Protein AF-A0A7W0JTL6-F1 (afdb_monomer)

pLDDT: mean 91.21, std 9.67, range [55.31, 97.62]

Structure (mmCIF, N/CA/C/O backbone):
data_AF-A0A7W0JTL6-F1
#
_entry.id   AF-A0A7W0JTL6-F1
#
loop_
_atom_site.group_PDB
_atom_site.id
_atom_site.type_symbol
_atom_site.label_atom_id
_atom_site.label_alt_id
_atom_site.label_comp_id
_atom_site.label_asym_id
_atom_site.label_entity_id
_atom_site.label_seq_id
_atom_site.pdbx_PDB_ins_code
_atom_site.Cartn_x
_atom_site.Cartn_y
_atom_site.Cartn_z
_atom_site.occupancy
_atom_site.B_iso_or_equiv
_atom_site.auth_seq_id
_atom_site.auth_comp_id
_atom_site.auth_asym_id
_atom_site.auth_atom_id
_atom_site.pdbx_PDB_model_num
ATOM 1 N N . MET A 1 1 ? 1.698 9.894 -14.708 1.00 63.44 1 MET A N 1
ATOM 2 C CA . MET A 1 1 ? 1.227 9.825 -13.308 1.00 63.44 1 MET A CA 1
ATOM 3 C C . MET A 1 1 ? 1.157 8.393 -12.795 1.00 63.44 1 MET A C 1
ATOM 5 O O . MET A 1 1 ? 1.841 8.119 -11.832 1.00 63.44 1 MET A O 1
ATOM 9 N N . ARG A 1 2 ? 0.431 7.467 -13.443 1.00 80.12 2 ARG A N 1
ATOM 10 C CA . ARG A 1 2 ? 0.297 6.065 -12.974 1.00 80.12 2 ARG A CA 1
ATOM 11 C C . ARG A 1 2 ? 1.589 5.228 -12.953 1.00 80.12 2 ARG A C 1
ATOM 13 O O . ARG A 1 2 ? 1.631 4.200 -12.300 1.00 80.12 2 ARG A O 1
ATOM 20 N N . TYR A 1 3 ? 2.627 5.673 -13.661 1.00 81.94 3 TYR A N 1
ATOM 21 C CA . TYR A 1 3 ? 3.911 4.975 -13.800 1.00 81.94 3 TYR A CA 1
ATOM 22 C C . TYR A 1 3 ? 5.017 5.540 -12.898 1.00 81.94 3 TYR A C 1
ATOM 24 O O . TYR A 1 3 ? 6.189 5.493 -13.261 1.00 81.94 3 TYR A O 1
ATOM 32 N N . SER A 1 4 ? 4.657 6.189 -11.793 1.00 79.19 4 SER A N 1
ATOM 33 C CA . SER A 1 4 ? 5.628 6.742 -10.853 1.00 79.19 4 SER A CA 1
ATOM 34 C C . SER A 1 4 ? 5.195 6.497 -9.415 1.00 79.19 4 SER A C 1
ATOM 36 O O . SER A 1 4 ? 4.018 6.266 -9.140 1.00 79.19 4 SER A O 1
ATOM 38 N N . ALA A 1 5 ? 6.157 6.627 -8.500 1.00 77.06 5 ALA A N 1
ATOM 39 C CA . ALA A 1 5 ? 5.966 6.501 -7.056 1.00 77.06 5 ALA A CA 1
ATOM 40 C C . ALA A 1 5 ? 4.874 7.430 -6.482 1.00 77.06 5 ALA A C 1
ATOM 42 O O . ALA A 1 5 ? 4.307 7.143 -5.438 1.00 77.06 5 ALA A O 1
ATOM 43 N N . LEU A 1 6 ? 4.499 8.496 -7.197 1.00 86.38 6 LEU A N 1
ATOM 44 C CA . LEU A 1 6 ? 3.422 9.401 -6.782 1.00 86.38 6 LEU A CA 1
ATOM 45 C C . LEU A 1 6 ? 2.038 8.738 -6.778 1.00 86.38 6 LEU A C 1
ATOM 47 O O . LEU A 1 6 ? 1.148 9.185 -6.060 1.00 86.38 6 LEU A O 1
ATOM 51 N N . PHE A 1 7 ? 1.826 7.707 -7.599 1.00 91.25 7 PHE A N 1
ATOM 52 C CA . PHE A 1 7 ? 0.531 7.035 -7.663 1.00 91.25 7 PHE A CA 1
ATOM 53 C C . PHE A 1 7 ? 0.247 6.199 -6.399 1.00 91.25 7 PHE A C 1
ATOM 55 O O . PHE A 1 7 ? -0.811 6.408 -5.806 1.00 91.25 7 PHE A 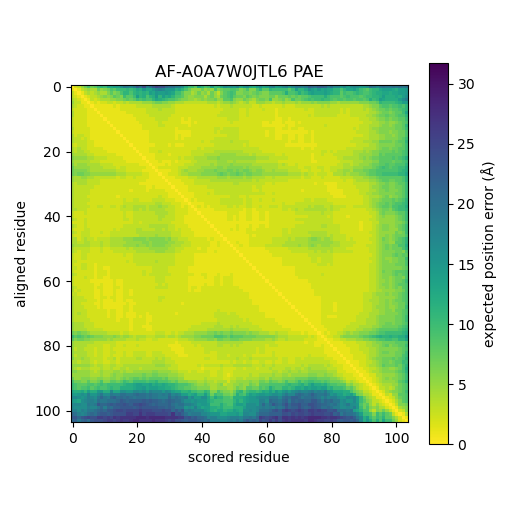O 1
ATOM 62 N N . PRO A 1 8 ? 1.198 5.380 -5.901 1.00 93.12 8 PRO A N 1
ATOM 63 C CA . PRO A 1 8 ? 1.096 4.764 -4.582 1.00 93.12 8 PRO A CA 1
ATOM 64 C C . PRO A 1 8 ? 0.782 5.731 -3.434 1.00 93.12 8 PRO A C 1
ATOM 66 O O . PRO A 1 8 ? -0.004 5.387 -2.553 1.00 93.12 8 PRO A O 1
ATOM 69 N N . THR A 1 9 ? 1.376 6.930 -3.443 1.00 94.06 9 THR A N 1
ATOM 70 C CA . THR A 1 9 ? 1.106 7.973 -2.441 1.00 94.06 9 THR A CA 1
ATOM 71 C C . THR A 1 9 ? -0.333 8.476 -2.528 1.00 94.06 9 THR A C 1
ATOM 73 O O . THR A 1 9 ? -1.009 8.553 -1.509 1.00 94.06 9 THR A O 1
ATOM 76 N N . PHE A 1 10 ? -0.835 8.748 -3.737 1.00 94.69 10 PHE A N 1
ATOM 77 C CA . PHE A 1 10 ? -2.224 9.167 -3.944 1.00 94.69 10 PHE A CA 1
ATOM 78 C C . PHE A 1 10 ? -3.235 8.113 -3.458 1.00 94.69 10 PHE A C 1
ATOM 80 O O . PHE A 1 10 ? -4.201 8.456 -2.776 1.00 94.69 10 PHE A O 1
ATOM 87 N N . GLU A 1 11 ? -3.013 6.833 -3.783 1.00 95.56 11 GLU A N 1
ATOM 88 C CA . GLU A 1 11 ? -3.870 5.734 -3.309 1.00 95.56 11 GLU A CA 1
ATOM 89 C C . GLU A 1 11 ? -3.875 5.663 -1.772 1.00 95.56 11 GLU A C 1
ATOM 91 O O . GLU A 1 11 ? -4.932 5.500 -1.157 1.00 95.56 11 GLU A O 1
ATOM 96 N N . ALA A 1 12 ? -2.710 5.854 -1.148 1.00 96.19 12 ALA A N 1
ATOM 97 C CA . ALA A 1 12 ? -2.575 5.860 0.302 1.00 96.19 12 ALA A CA 1
ATOM 98 C C . ALA A 1 12 ? -3.219 7.087 0.964 1.00 96.19 12 ALA A C 1
ATOM 100 O O . ALA A 1 12 ? -3.847 6.948 2.008 1.00 96.19 12 ALA A O 1
ATOM 101 N N . ASP A 1 13 ? -3.129 8.274 0.360 1.00 96.62 13 ASP A N 1
ATOM 102 C CA . ASP A 1 13 ? -3.800 9.480 0.858 1.00 96.62 13 ASP A CA 1
ATOM 103 C C . ASP A 1 13 ? -5.320 9.300 0.887 1.00 96.62 13 ASP A C 1
ATOM 105 O O . ASP A 1 13 ? -5.967 9.596 1.894 1.00 96.62 13 ASP A O 1
ATOM 109 N N . ALA A 1 14 ? -5.890 8.769 -0.199 1.00 96.50 14 ALA A N 1
ATOM 110 C CA . ALA A 1 14 ? -7.321 8.506 -0.288 1.00 96.50 14 ALA A CA 1
ATOM 111 C C . ALA A 1 14 ? -7.775 7.475 0.759 1.00 96.50 14 ALA A C 1
ATOM 113 O O . ALA A 1 14 ? -8.778 7.681 1.444 1.00 96.50 14 ALA A O 1
ATOM 114 N N . MET A 1 15 ? -7.018 6.386 0.917 1.00 97.62 15 MET A N 1
ATOM 115 C CA . MET A 1 15 ? -7.335 5.331 1.878 1.00 97.62 15 MET A CA 1
ATOM 116 C C . MET A 1 15 ? -7.170 5.801 3.331 1.00 97.62 15 MET A C 1
ATOM 118 O O . MET A 1 15 ? -8.038 5.536 4.159 1.00 97.62 15 MET A O 1
ATOM 122 N N . ALA A 1 16 ? -6.115 6.556 3.645 1.00 97.38 16 ALA A N 1
ATOM 123 C CA . ALA A 1 16 ? -5.913 7.131 4.974 1.00 97.38 16 ALA A CA 1
ATOM 124 C C . ALA A 1 16 ? -7.052 8.089 5.354 1.00 97.38 16 ALA A C 1
ATOM 126 O O . ALA A 1 16 ? -7.568 8.017 6.468 1.00 97.38 16 ALA A O 1
ATOM 127 N N . ALA A 1 17 ? -7.494 8.937 4.418 1.00 97.62 17 ALA A N 1
ATOM 128 C CA . ALA A 1 17 ? -8.627 9.831 4.643 1.00 97.62 17 ALA A CA 1
ATOM 129 C C . ALA A 1 17 ? -9.937 9.065 4.902 1.00 97.62 17 ALA A C 1
ATOM 131 O O . ALA A 1 17 ? -10.739 9.495 5.730 1.00 97.62 17 ALA A O 1
ATOM 132 N N . MET A 1 18 ? -10.152 7.931 4.223 1.00 97.56 18 MET A N 1
ATOM 133 C CA . MET A 1 18 ? -11.298 7.052 4.479 1.00 97.56 18 MET A CA 1
ATOM 134 C C . MET A 1 18 ? -11.218 6.448 5.886 1.00 97.56 18 MET A C 1
ATOM 136 O O . MET A 1 18 ? -12.155 6.608 6.664 1.00 97.56 18 MET A O 1
ATOM 140 N N . ILE A 1 19 ? -10.075 5.855 6.255 1.00 97.38 19 ILE A N 1
ATOM 141 C CA . ILE A 1 19 ? -9.860 5.264 7.588 1.00 97.38 19 ILE A CA 1
ATOM 142 C C . ILE A 1 19 ? -10.111 6.291 8.703 1.00 97.38 19 ILE A C 1
ATOM 144 O O . ILE A 1 19 ? -10.733 5.989 9.726 1.00 97.38 19 ILE A O 1
ATOM 148 N N . GLU A 1 20 ? -9.647 7.525 8.509 1.00 95.94 20 GLU A N 1
ATOM 149 C CA . GLU A 1 20 ? -9.824 8.601 9.478 1.00 95.94 20 GLU A CA 1
ATOM 150 C C . GLU A 1 20 ? -11.297 8.996 9.646 1.00 95.94 20 GLU A C 1
ATOM 152 O O . GLU A 1 20 ? -11.753 9.197 10.776 1.00 95.94 20 GLU A O 1
ATOM 157 N N . ARG A 1 21 ? -12.051 9.100 8.548 1.00 96.69 21 ARG A N 1
ATOM 158 C CA . ARG A 1 21 ? -13.390 9.712 8.540 1.00 96.69 21 ARG A CA 1
ATOM 159 C C . ARG A 1 21 ? -14.524 8.723 8.759 1.00 96.69 21 ARG A C 1
ATOM 161 O O . ARG A 1 21 ? -15.532 9.104 9.349 1.00 96.69 21 ARG A O 1
ATOM 168 N N . GLU A 1 22 ? -14.359 7.479 8.333 1.00 97.12 22 GLU A N 1
ATOM 169 C CA . GLU A 1 22 ? -15.398 6.463 8.468 1.00 97.12 22 GLU A CA 1
ATOM 170 C C . GLU A 1 22 ? -15.511 5.950 9.920 1.00 97.12 22 GLU A C 1
ATOM 172 O O . GLU A 1 22 ? -14.539 5.996 10.697 1.00 97.12 22 GLU A O 1
ATOM 177 N N . PRO A 1 23 ? -16.699 5.475 10.340 1.00 96.12 23 PRO A N 1
ATOM 178 C CA . PRO A 1 23 ? -16.954 4.976 11.688 1.00 96.12 23 PRO A CA 1
ATOM 179 C C . PRO A 1 23 ? -16.454 3.531 11.871 1.00 96.12 23 PRO A C 1
ATOM 181 O O . PRO A 1 23 ? -17.165 2.689 12.407 1.00 96.12 23 PRO A O 1
ATOM 184 N N . LEU A 1 24 ? -15.213 3.260 11.464 1.00 96.56 24 LEU A N 1
ATOM 185 C CA . LEU A 1 24 ? -14.607 1.933 11.562 1.00 96.56 24 LEU A CA 1
ATOM 186 C C . LEU A 1 24 ? -14.497 1.467 13.019 1.00 96.56 24 LEU A C 1
ATOM 188 O O . LEU A 1 24 ? -14.032 2.224 13.881 1.00 96.56 24 LEU A O 1
ATOM 192 N N . GLY A 1 25 ? -14.901 0.223 13.276 1.00 94.62 25 GLY A N 1
ATOM 193 C CA . GLY A 1 25 ? -14.819 -0.427 14.584 1.00 94.62 25 GLY A CA 1
ATOM 194 C C . GLY A 1 25 ? -15.652 0.259 15.669 1.00 94.62 25 GLY A C 1
ATOM 195 O O . GLY A 1 25 ? -15.272 0.234 16.841 1.00 94.62 25 GLY A O 1
ATOM 196 N N . LYS A 1 26 ? -16.742 0.948 15.296 1.00 95.19 26 LYS A N 1
ATOM 197 C CA . LYS A 1 26 ? -17.609 1.680 16.240 1.00 95.19 26 LYS A CA 1
ATOM 198 C C . LYS A 1 26 ? -18.721 0.838 16.856 1.00 95.19 26 LYS A C 1
ATOM 200 O O . LYS A 1 26 ? -19.314 1.278 17.840 1.00 95.19 26 LYS A O 1
ATOM 205 N N . ASP A 1 27 ? -18.980 -0.345 16.319 1.00 95.12 27 ASP A N 1
ATOM 206 C CA . ASP A 1 27 ? -19.939 -1.301 16.858 1.00 95.12 27 ASP A CA 1
ATOM 207 C C . ASP A 1 27 ? -19.387 -2.741 16.797 1.00 95.12 27 ASP A C 1
ATOM 209 O O . ASP A 1 27 ? -18.181 -2.954 16.672 1.00 95.12 27 ASP A O 1
ATOM 213 N N . ASN A 1 28 ? -20.264 -3.733 16.975 1.00 94.94 28 ASN A N 1
ATOM 214 C CA . ASN A 1 28 ? -19.901 -5.153 16.994 1.00 94.94 28 ASN A CA 1
ATOM 215 C C . ASN A 1 28 ? -20.026 -5.836 15.618 1.00 94.94 28 ASN A C 1
ATOM 217 O O . ASN A 1 28 ? -19.925 -7.063 15.538 1.00 94.94 28 ASN A O 1
ATOM 221 N N . VAL A 1 29 ? -20.300 -5.087 14.551 1.00 96.56 29 VAL A N 1
ATOM 222 C CA . VAL A 1 29 ? -20.336 -5.590 13.177 1.00 96.56 29 VAL A CA 1
ATOM 223 C C . VAL A 1 29 ? -18.951 -5.401 12.564 1.00 96.56 29 VAL A C 1
ATOM 225 O O . VAL A 1 29 ? -18.329 -4.354 12.695 1.00 96.56 29 VAL A O 1
ATOM 228 N N . ALA A 1 30 ? -18.433 -6.439 11.909 1.00 96.56 30 ALA A N 1
ATOM 229 C CA . ALA A 1 30 ? -17.127 -6.357 11.268 1.00 96.56 30 ALA A CA 1
ATOM 230 C C . ALA A 1 30 ? -17.191 -5.489 10.001 1.00 96.56 30 ALA A C 1
ATOM 232 O O . ALA A 1 30 ? -17.948 -5.793 9.076 1.00 96.56 30 ALA A O 1
ATOM 233 N N . ASP A 1 31 ? -16.344 -4.464 9.940 1.00 97.25 31 ASP A N 1
ATOM 234 C CA . ASP A 1 31 ? -16.127 -3.661 8.739 1.00 97.25 31 ASP A CA 1
ATOM 235 C C . ASP A 1 31 ? -15.168 -4.361 7.764 1.00 97.25 31 ASP A C 1
ATOM 237 O O . ASP A 1 31 ? -14.251 -5.081 8.168 1.00 97.25 31 ASP A O 1
ATOM 241 N N . LEU A 1 32 ? -15.339 -4.110 6.462 1.00 96.56 32 LEU A N 1
ATOM 242 C CA . LEU A 1 32 ? -14.448 -4.611 5.415 1.00 96.56 32 LEU A CA 1
ATOM 243 C C . LEU A 1 32 ? -13.823 -3.453 4.636 1.00 96.56 32 LEU A C 1
ATOM 245 O O . LEU A 1 32 ? -14.517 -2.698 3.956 1.00 96.56 32 LEU A O 1
ATOM 249 N N . ILE A 1 33 ? -12.494 -3.376 4.671 1.00 96.44 33 ILE A N 1
ATOM 250 C CA . ILE A 1 33 ? -11.705 -2.444 3.863 1.00 96.44 33 ILE A CA 1
ATOM 251 C C . ILE A 1 33 ? -11.040 -3.222 2.730 1.00 96.44 33 ILE A C 1
ATOM 253 O O . ILE A 1 33 ? -10.377 -4.232 2.960 1.00 96.44 33 ILE A O 1
ATOM 257 N N . LEU A 1 34 ? -11.195 -2.734 1.499 1.00 96.25 34 LEU A N 1
ATOM 258 C CA . LEU A 1 34 ? -10.579 -3.309 0.304 1.00 96.25 34 LEU A CA 1
ATOM 259 C C . LEU A 1 34 ? -9.725 -2.250 -0.396 1.00 96.25 34 LEU A C 1
ATOM 261 O O . LEU A 1 34 ? -10.236 -1.220 -0.832 1.00 96.25 34 LEU A O 1
ATOM 265 N N . LEU A 1 35 ? -8.430 -2.533 -0.542 1.00 95.19 35 LEU A N 1
ATOM 266 C CA . LEU A 1 35 ? -7.492 -1.722 -1.317 1.00 95.19 35 LEU A CA 1
ATOM 267 C C . LEU A 1 35 ? -6.947 -2.548 -2.480 1.00 95.19 35 LEU A C 1
ATOM 269 O O . LEU A 1 35 ? -6.306 -3.577 -2.273 1.00 95.19 35 LEU A O 1
ATOM 273 N N . ASN A 1 36 ? -7.155 -2.078 -3.708 1.00 94.69 36 ASN A N 1
ATOM 274 C CA . ASN A 1 36 ? -6.430 -2.597 -4.861 1.00 94.69 36 ASN A CA 1
ATOM 275 C C . ASN A 1 36 ? -5.206 -1.716 -5.102 1.00 94.69 36 ASN A C 1
ATOM 277 O O . ASN A 1 36 ? -5.364 -0.598 -5.582 1.00 94.69 36 ASN A O 1
ATOM 281 N N . TYR A 1 37 ? -4.014 -2.200 -4.745 1.00 93.94 37 TYR A N 1
ATOM 282 C CA . TYR A 1 37 ? -2.816 -1.369 -4.775 1.00 93.94 37 TYR A CA 1
ATOM 283 C C . TYR A 1 37 ? -2.077 -1.471 -6.117 1.00 93.94 37 TYR A C 1
ATOM 285 O O . TYR A 1 37 ? -1.256 -2.367 -6.329 1.00 93.94 37 TYR A O 1
ATOM 293 N N . LYS A 1 38 ? -2.410 -0.587 -7.066 1.00 93.19 38 LYS A N 1
ATOM 294 C CA . LYS A 1 38 ? -2.116 -0.801 -8.496 1.00 93.19 38 LYS A CA 1
ATOM 295 C C . LYS A 1 38 ? -0.712 -0.406 -8.958 1.00 93.19 38 LYS A C 1
ATOM 297 O O . LYS A 1 38 ? -0.338 -0.758 -10.077 1.00 93.19 38 LYS A O 1
ATOM 302 N N . GLY A 1 39 ? 0.073 0.300 -8.141 1.00 93.81 39 GLY A N 1
ATOM 303 C CA . GLY A 1 39 ? 1.384 0.833 -8.541 1.00 93.81 39 GLY A CA 1
ATOM 304 C C . GLY A 1 39 ? 2.320 -0.188 -9.207 1.00 93.81 39 GLY A C 1
ATOM 305 O O . GLY A 1 39 ? 2.870 0.089 -10.274 1.00 93.81 39 GLY A O 1
ATOM 306 N N . ALA A 1 40 ? 2.454 -1.383 -8.622 1.00 94.25 40 ALA A N 1
ATOM 307 C CA . ALA A 1 40 ? 3.337 -2.434 -9.134 1.00 94.25 40 ALA A CA 1
ATOM 308 C C . ALA A 1 40 ? 2.929 -2.946 -10.527 1.00 94.25 40 ALA A C 1
ATOM 310 O O . ALA A 1 40 ? 3.791 -3.198 -11.364 1.00 94.25 40 ALA A O 1
ATOM 311 N N . ASP A 1 41 ? 1.626 -3.050 -10.793 1.00 94.81 41 ASP A N 1
ATOM 312 C CA . ASP A 1 41 ? 1.082 -3.523 -12.068 1.00 94.81 41 ASP A CA 1
ATOM 313 C C . ASP A 1 41 ? 1.381 -2.532 -13.201 1.00 94.81 41 ASP A C 1
ATOM 315 O O . ASP A 1 41 ? 1.994 -2.881 -14.211 1.00 94.81 41 ASP A O 1
ATOM 319 N N . PHE A 1 42 ? 1.046 -1.253 -12.998 1.00 94.94 42 PHE A N 1
ATOM 320 C CA . PHE A 1 42 ? 1.284 -0.222 -14.009 1.00 94.94 42 PHE A CA 1
ATOM 321 C C . PHE A 1 42 ? 2.767 -0.048 -14.329 1.00 94.94 42 PHE A C 1
ATOM 323 O O . PHE A 1 42 ? 3.138 0.088 -15.497 1.00 94.94 42 PHE A O 1
ATOM 330 N N . VAL A 1 43 ? 3.619 -0.021 -13.304 1.00 94.31 43 VAL A N 1
ATOM 331 C CA . VAL A 1 43 ? 5.058 0.180 -13.488 1.00 94.31 43 VAL A CA 1
ATOM 332 C C . VAL A 1 43 ? 5.712 -1.076 -14.057 1.00 94.31 43 VAL A C 1
ATOM 334 O O . VAL A 1 43 ? 6.483 -0.966 -15.010 1.00 94.31 43 VAL A O 1
ATOM 337 N N . GLY A 1 44 ? 5.347 -2.259 -13.558 1.00 92.75 44 GLY A N 1
ATOM 338 C CA . GLY A 1 44 ? 5.842 -3.539 -14.058 1.00 92.75 44 GLY A CA 1
ATOM 339 C C . GLY A 1 44 ? 5.507 -3.756 -15.533 1.00 92.75 44 GLY A C 1
ATOM 340 O O . GLY A 1 44 ? 6.395 -4.092 -16.307 1.00 92.75 44 GLY A O 1
ATOM 341 N N . HIS A 1 45 ? 4.276 -3.462 -15.965 1.00 92.00 45 HIS A N 1
ATOM 342 C CA . HIS A 1 45 ? 3.897 -3.568 -17.379 1.00 92.00 45 HIS A CA 1
ATOM 343 C C . HIS A 1 45 ? 4.669 -2.624 -18.302 1.00 92.00 45 HIS A C 1
ATOM 345 O O . HIS A 1 45 ? 4.842 -2.922 -19.482 1.00 92.00 45 HIS A O 1
ATOM 351 N N . LYS A 1 46 ? 5.100 -1.468 -17.793 1.00 92.06 46 LYS A N 1
ATOM 352 C CA . LYS A 1 46 ? 5.790 -0.471 -18.610 1.00 92.06 46 LYS A CA 1
ATOM 353 C C . LYS A 1 46 ? 7.297 -0.700 -18.688 1.00 92.06 46 LYS A C 1
ATOM 355 O O . LYS A 1 46 ? 7.886 -0.423 -19.731 1.00 92.06 46 LYS A O 1
ATOM 360 N N . TYR A 1 47 ? 7.911 -1.126 -17.590 1.00 91.38 47 TYR A N 1
ATOM 361 C CA . TYR A 1 47 ? 9.369 -1.153 -17.453 1.00 91.38 47 TYR A CA 1
ATOM 362 C C . TYR A 1 47 ? 9.945 -2.555 -17.232 1.00 91.38 47 TYR A C 1
ATOM 364 O O . TYR A 1 47 ? 11.156 -2.722 -17.331 1.00 91.38 47 TYR A O 1
ATOM 372 N N . GLY A 1 48 ? 9.101 -3.549 -16.959 1.00 91.88 48 GLY A N 1
ATOM 373 C CA . GLY A 1 48 ? 9.509 -4.912 -16.641 1.00 91.88 48 GLY A CA 1
ATOM 374 C C . GLY A 1 48 ? 9.722 -5.139 -15.136 1.00 91.88 48 GLY A C 1
ATOM 375 O O . GLY A 1 48 ? 9.914 -4.183 -14.368 1.00 91.88 48 GLY A O 1
ATOM 376 N N . PRO A 1 49 ? 9.688 -6.407 -14.687 1.00 92.88 49 PRO A N 1
ATOM 377 C CA . PRO A 1 49 ? 9.767 -6.772 -13.270 1.00 92.88 49 PRO A CA 1
ATOM 378 C C . PRO A 1 49 ? 11.141 -6.513 -12.635 1.00 92.88 49 PRO A C 1
ATOM 380 O O . PRO A 1 49 ? 11.231 -6.300 -11.430 1.00 92.88 49 PRO A O 1
ATOM 383 N N . ASP A 1 50 ? 12.205 -6.473 -13.437 1.00 92.00 50 ASP A N 1
ATOM 384 C CA . ASP A 1 50 ? 13.579 -6.277 -12.955 1.00 92.00 50 ASP A CA 1
ATOM 385 C C . ASP A 1 50 ? 14.043 -4.807 -13.043 1.00 92.00 50 ASP A C 1
ATOM 387 O O . ASP A 1 50 ? 15.217 -4.489 -12.841 1.00 92.00 50 ASP A O 1
ATOM 391 N N . SER A 1 51 ? 13.123 -3.887 -13.349 1.00 92.81 51 SER A N 1
ATOM 392 C CA . SER A 1 51 ? 13.421 -2.468 -13.555 1.00 92.81 51 SER A CA 1
ATOM 393 C C . SER A 1 51 ? 13.716 -1.701 -12.262 1.00 92.81 51 SER A C 1
ATOM 395 O O . SER A 1 51 ? 13.199 -1.995 -11.177 1.00 92.81 51 SER A O 1
ATOM 397 N N . ASN A 1 52 ? 14.519 -0.640 -12.382 1.00 94.75 52 ASN A N 1
ATOM 398 C CA . ASN A 1 52 ? 14.745 0.294 -11.278 1.00 94.75 52 ASN A CA 1
ATOM 399 C C . ASN A 1 52 ? 13.458 1.046 -10.914 1.00 94.75 52 ASN A C 1
ATOM 401 O O . ASN A 1 52 ? 13.217 1.333 -9.742 1.00 94.75 52 ASN A O 1
ATOM 405 N N . GLU A 1 53 ? 12.608 1.324 -11.899 1.00 93.88 53 GLU A N 1
ATOM 406 C CA . GLU A 1 53 ? 11.308 1.958 -11.732 1.00 93.88 53 GLU A CA 1
ATOM 407 C C . GLU A 1 53 ? 10.385 1.116 -10.850 1.00 93.88 53 GLU A C 1
ATOM 409 O O . GLU A 1 53 ? 9.781 1.655 -9.915 1.00 93.88 53 GLU A O 1
ATOM 414 N N . LEU A 1 54 ? 10.303 -0.201 -11.090 1.00 94.06 54 LEU A N 1
ATOM 415 C CA . LEU A 1 54 ? 9.492 -1.079 -10.249 1.00 94.06 54 LEU A CA 1
ATOM 416 C C . LEU A 1 54 ? 10.068 -1.172 -8.838 1.00 94.06 54 LEU A C 1
ATOM 418 O O . LEU A 1 54 ? 9.315 -1.057 -7.875 1.00 94.06 54 LEU A O 1
ATOM 422 N N . ARG A 1 55 ? 11.394 -1.278 -8.693 1.00 95.31 55 ARG A N 1
ATOM 423 C CA . ARG A 1 55 ? 12.055 -1.271 -7.378 1.00 95.31 55 ARG A CA 1
ATOM 424 C C . ARG A 1 55 ? 11.714 -0.021 -6.564 1.00 95.31 55 ARG A C 1
ATOM 426 O O . ARG A 1 55 ? 11.345 -0.130 -5.397 1.00 95.31 55 ARG A O 1
ATOM 433 N N . VAL A 1 56 ? 11.820 1.163 -7.170 1.00 95.44 56 VAL A N 1
ATOM 434 C CA . VAL A 1 56 ? 11.476 2.435 -6.511 1.00 95.44 56 VAL A CA 1
ATOM 435 C C . VAL A 1 56 ? 9.992 2.476 -6.150 1.00 95.44 56 VAL A C 1
ATOM 437 O O . VAL A 1 56 ? 9.640 2.908 -5.054 1.00 95.44 56 VAL A O 1
ATOM 440 N N . THR A 1 57 ? 9.128 1.994 -7.044 1.00 94.88 57 THR A N 1
ATOM 441 C CA . THR A 1 57 ? 7.677 1.955 -6.824 1.00 94.88 57 THR A CA 1
ATOM 442 C C . THR A 1 57 ? 7.306 1.031 -5.670 1.00 94.88 57 THR A C 1
ATOM 444 O O . THR A 1 57 ? 6.563 1.450 -4.790 1.00 94.88 57 THR A O 1
ATOM 447 N N . LEU A 1 58 ? 7.867 -0.179 -5.612 1.00 95.62 58 LEU A N 1
ATOM 448 C CA . LEU A 1 58 ? 7.659 -1.112 -4.503 1.00 95.62 58 LEU A CA 1
ATOM 449 C C . LEU A 1 58 ? 8.164 -0.538 -3.176 1.00 95.62 58 LEU A C 1
ATOM 451 O O . LEU A 1 58 ? 7.482 -0.660 -2.165 1.00 95.62 58 LEU A O 1
ATOM 455 N N . GLY A 1 59 ? 9.313 0.144 -3.180 1.00 96.62 59 GLY A N 1
ATOM 456 C CA . GLY A 1 59 ? 9.825 0.816 -1.984 1.00 96.62 59 GLY A CA 1
ATOM 457 C C . GLY A 1 59 ? 8.925 1.954 -1.490 1.00 96.62 59 GLY A C 1
ATOM 458 O O . GLY A 1 59 ? 8.834 2.188 -0.289 1.00 96.62 59 GLY A O 1
ATOM 459 N N . GLU A 1 60 ? 8.247 2.668 -2.390 1.00 95.81 60 GLU A N 1
ATOM 460 C CA . GLU A 1 60 ? 7.235 3.654 -1.997 1.00 95.81 60 GLU A CA 1
ATOM 461 C C . GLU A 1 60 ? 5.948 2.989 -1.502 1.00 95.81 60 GLU A C 1
ATOM 463 O O . GLU A 1 60 ? 5.394 3.419 -0.494 1.00 95.81 60 GLU A O 1
ATOM 468 N N . MET A 1 61 ? 5.503 1.918 -2.163 1.00 96.94 61 MET A N 1
ATOM 469 C CA . MET A 1 61 ? 4.339 1.139 -1.734 1.00 96.94 61 MET A CA 1
ATOM 470 C C . MET A 1 61 ? 4.520 0.575 -0.320 1.00 96.94 61 MET A C 1
ATOM 472 O O . MET A 1 61 ? 3.595 0.648 0.480 1.00 96.94 61 MET A O 1
ATOM 476 N N . ASP A 1 62 ? 5.709 0.073 0.011 1.00 97.62 62 ASP A N 1
ATOM 477 C CA . ASP A 1 62 ? 6.054 -0.398 1.357 1.00 97.62 62 ASP A CA 1
ATOM 478 C C . ASP A 1 62 ? 5.948 0.722 2.408 1.00 97.62 62 ASP A C 1
ATOM 480 O O . ASP A 1 62 ? 5.236 0.585 3.406 1.00 97.62 62 ASP A O 1
ATOM 484 N N . ARG A 1 63 ? 6.553 1.889 2.140 1.00 97.38 63 ARG A N 1
ATOM 485 C CA . ARG A 1 63 ? 6.451 3.063 3.028 1.00 97.38 63 ARG A CA 1
ATOM 486 C C . ARG A 1 63 ? 5.007 3.493 3.262 1.00 97.38 63 ARG A C 1
ATOM 488 O O . ARG A 1 63 ? 4.627 3.826 4.385 1.00 97.38 63 ARG A O 1
ATOM 495 N N . GLN A 1 64 ? 4.200 3.507 2.208 1.00 97.44 64 GLN A N 1
ATOM 496 C CA . GLN A 1 64 ? 2.797 3.877 2.317 1.00 97.44 64 GLN A CA 1
ATOM 497 C C . GLN A 1 64 ? 1.958 2.802 3.011 1.00 97.44 64 GLN A C 1
ATOM 499 O O . GLN A 1 64 ? 1.031 3.149 3.740 1.00 97.44 64 GLN A O 1
ATOM 504 N N . LEU A 1 65 ? 2.295 1.518 2.865 1.0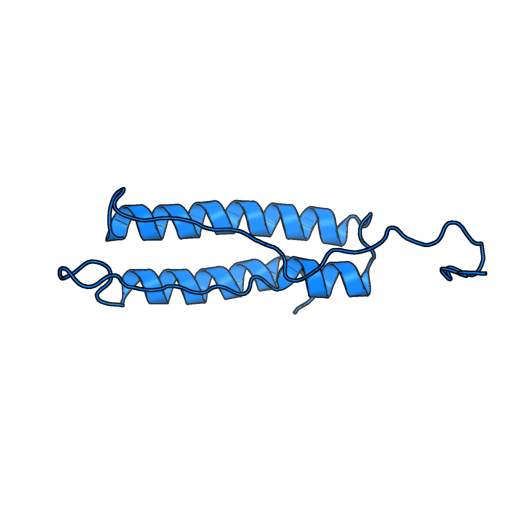0 96.94 65 LEU A N 1
ATOM 505 C CA . LEU A 1 65 ? 1.633 0.451 3.608 1.00 96.94 65 LEU A CA 1
ATOM 506 C C . LEU A 1 65 ? 1.830 0.629 5.118 1.00 96.94 65 LEU A C 1
ATOM 508 O O . LEU A 1 65 ? 0.851 0.549 5.854 1.00 96.94 65 LEU A O 1
ATOM 512 N N . VAL A 1 66 ? 3.043 0.973 5.574 1.00 97.44 66 VAL A N 1
ATOM 513 C CA . VAL A 1 66 ? 3.293 1.317 6.989 1.00 97.44 66 VAL A CA 1
ATOM 514 C C . VAL A 1 66 ? 2.360 2.436 7.447 1.00 97.44 66 VAL A C 1
ATOM 516 O O . VAL A 1 66 ? 1.683 2.296 8.462 1.00 97.44 66 VAL A O 1
ATOM 519 N N . ARG A 1 67 ? 2.258 3.523 6.673 1.00 97.06 67 ARG A N 1
ATOM 520 C CA . ARG A 1 67 ? 1.370 4.649 6.994 1.00 97.06 67 ARG A CA 1
ATOM 521 C C . ARG A 1 67 ? -0.100 4.228 7.097 1.00 97.06 67 ARG A C 1
ATOM 523 O O . ARG A 1 67 ? -0.786 4.673 8.016 1.00 97.06 67 ARG A O 1
ATOM 530 N N . LEU A 1 68 ? -0.585 3.392 6.179 1.00 97.19 68 LEU A N 1
ATOM 531 C CA . LEU A 1 68 ? -1.967 2.901 6.186 1.00 97.19 68 LEU A CA 1
ATOM 532 C C . LEU A 1 68 ? -2.254 2.004 7.391 1.00 97.19 68 LEU A C 1
ATOM 534 O O . LEU A 1 68 ? -3.284 2.177 8.042 1.00 97.19 68 LEU A O 1
ATOM 538 N N . LEU A 1 69 ? -1.339 1.090 7.716 1.00 96.56 69 LEU A N 1
ATOM 539 C CA . LEU A 1 69 ? -1.479 0.214 8.878 1.00 96.56 69 LEU A CA 1
ATOM 540 C C . LEU A 1 69 ? -1.417 1.005 10.185 1.00 96.56 69 LEU A C 1
ATOM 542 O O . LEU A 1 69 ? -2.242 0.774 11.060 1.00 96.56 69 LEU A O 1
ATOM 546 N N . SER A 1 70 ? -0.540 2.008 10.290 1.00 96.62 70 SER A N 1
ATOM 547 C CA . SER A 1 70 ? -0.509 2.904 11.453 1.00 96.62 70 SER A CA 1
ATOM 548 C C . SER A 1 70 ? -1.799 3.714 11.609 1.00 96.62 70 SER A C 1
ATOM 550 O O . SER A 1 70 ? -2.277 3.890 12.727 1.00 96.62 70 SER A O 1
ATOM 552 N N . ALA A 1 71 ? -2.388 4.200 10.510 1.00 96.25 71 ALA A N 1
ATOM 553 C CA . ALA A 1 71 ? -3.672 4.901 10.557 1.00 96.25 71 ALA A CA 1
ATOM 554 C C . ALA A 1 71 ? -4.812 3.970 11.005 1.00 96.25 71 ALA A C 1
ATOM 556 O O . ALA A 1 71 ? -5.653 4.373 11.809 1.00 96.25 71 ALA A O 1
ATOM 557 N N . LEU A 1 72 ? -4.819 2.723 10.520 1.00 96.94 72 LEU A N 1
ATOM 558 C CA . LEU A 1 72 ? -5.787 1.707 10.929 1.00 96.94 72 LEU A CA 1
ATOM 559 C C . LEU A 1 72 ? -5.625 1.352 12.413 1.00 96.94 72 LEU A C 1
ATOM 561 O O . LEU A 1 72 ? -6.597 1.418 13.161 1.00 96.94 72 LEU A O 1
ATOM 565 N N . GLU A 1 73 ? -4.406 1.060 12.865 1.00 96.62 73 GLU A N 1
ATOM 566 C CA . GLU A 1 73 ? -4.098 0.759 14.269 1.00 96.62 73 GLU A CA 1
ATOM 567 C C . GLU A 1 73 ? -4.474 1.905 15.208 1.00 96.62 73 GLU A C 1
ATOM 569 O O . GLU A 1 73 ? -5.072 1.675 16.257 1.00 96.62 73 GLU A O 1
ATOM 574 N N . ALA A 1 74 ? -4.203 3.154 14.824 1.00 95.94 74 ALA A N 1
ATOM 575 C CA . ALA A 1 74 ? -4.617 4.316 15.608 1.00 95.94 74 ALA A CA 1
ATOM 576 C C . ALA A 1 74 ? -6.148 4.431 15.731 1.00 95.94 74 ALA A C 1
ATOM 578 O O . ALA A 1 74 ? -6.653 4.977 16.713 1.00 95.94 74 ALA A O 1
ATOM 579 N N . LYS A 1 75 ? -6.889 3.927 14.737 1.00 95.75 75 LYS A N 1
ATOM 580 C CA . LYS A 1 75 ? -8.351 3.998 14.675 1.00 95.75 75 LYS A CA 1
ATOM 581 C C . LYS A 1 75 ? -9.034 2.856 15.431 1.00 95.75 75 LYS A C 1
ATOM 583 O O . LYS A 1 75 ? -10.000 3.122 16.146 1.00 95.75 75 LYS A O 1
ATOM 588 N N . VAL A 1 76 ? -8.564 1.615 15.266 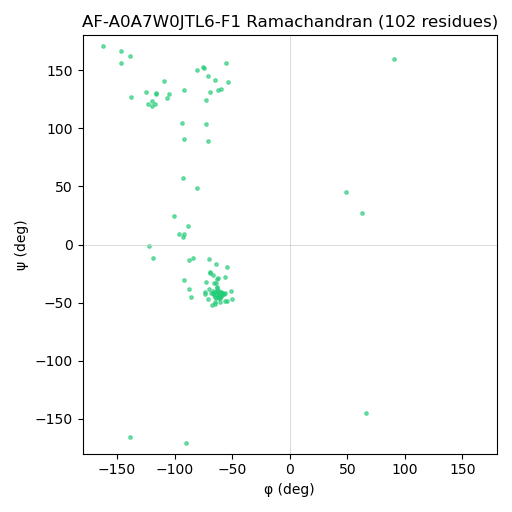1.00 96.31 76 VAL A N 1
ATOM 589 C CA . VAL A 1 76 ? -9.244 0.397 15.764 1.00 96.31 76 VAL A CA 1
ATOM 590 C C . VAL A 1 76 ? -8.400 -0.457 16.724 1.00 96.31 76 VAL A C 1
ATOM 592 O O . VAL A 1 76 ? -8.877 -1.474 17.230 1.00 96.31 76 VAL A O 1
ATOM 595 N N . GLY A 1 77 ? -7.156 -0.064 17.010 1.00 94.88 77 GLY A N 1
ATOM 596 C CA . GLY A 1 77 ? -6.214 -0.853 17.807 1.00 94.88 77 GLY A CA 1
ATOM 597 C C . GLY A 1 77 ? -5.811 -2.152 17.104 1.00 94.88 77 GLY A C 1
ATOM 598 O O . GLY A 1 77 ? -5.741 -2.212 15.881 1.00 94.88 77 GLY A O 1
ATOM 599 N N . ASN A 1 78 ? -5.597 -3.220 17.877 1.00 93.12 78 ASN A N 1
ATOM 600 C CA . ASN A 1 78 ? -5.179 -4.531 17.356 1.00 93.12 78 ASN A CA 1
ATOM 601 C C . ASN A 1 78 ? -6.366 -5.436 16.966 1.00 93.12 78 ASN A C 1
ATOM 603 O O . ASN A 1 78 ? -6.203 -6.648 16.835 1.00 93.12 78 ASN A O 1
ATOM 607 N N . ASN A 1 79 ? -7.572 -4.877 16.825 1.00 93.56 79 ASN A N 1
ATOM 608 C CA . ASN A 1 79 ? -8.783 -5.627 16.491 1.00 93.56 79 ASN A CA 1
ATOM 609 C C . ASN A 1 79 ? -9.029 -5.659 14.974 1.00 93.56 79 ASN A C 1
ATOM 611 O O . ASN A 1 79 ? -10.061 -5.200 14.490 1.00 93.56 79 ASN A O 1
ATOM 615 N N . TYR A 1 80 ? -8.056 -6.156 14.211 1.00 96.56 80 TYR A N 1
ATOM 616 C CA . TYR A 1 80 ? -8.181 -6.300 12.763 1.00 96.56 80 TYR A CA 1
ATOM 617 C C . TYR A 1 80 ? -7.419 -7.526 12.254 1.00 96.56 80 TYR A C 1
ATOM 619 O O . TYR A 1 80 ? -6.469 -7.999 12.877 1.00 96.56 80 TYR A O 1
ATOM 627 N N . LEU A 1 81 ? -7.839 -8.033 11.094 1.00 96.75 81 LEU A N 1
ATOM 628 C CA . LEU A 1 81 ? -7.122 -9.053 10.337 1.00 96.75 81 LEU A CA 1
ATOM 629 C C . LEU A 1 81 ? -6.690 -8.452 9.002 1.00 96.75 81 LEU A C 1
ATOM 631 O O . LEU A 1 81 ? -7.502 -7.872 8.285 1.00 96.75 81 LEU A O 1
ATOM 635 N N . LEU A 1 82 ? -5.413 -8.616 8.666 1.00 96.38 82 LEU A N 1
ATOM 636 C CA . LEU A 1 82 ? -4.857 -8.183 7.392 1.00 96.38 82 LEU A CA 1
ATOM 637 C C . LEU A 1 82 ? -4.600 -9.395 6.497 1.00 96.38 82 LEU A C 1
ATOM 639 O O . LEU A 1 82 ? -3.875 -10.314 6.873 1.00 96.38 82 LEU A O 1
ATOM 643 N N . ALA A 1 83 ? -5.149 -9.355 5.286 1.00 96.75 83 ALA A N 1
ATOM 644 C CA . ALA A 1 83 ? -4.807 -10.277 4.214 1.00 96.75 83 ALA A CA 1
ATOM 645 C C . ALA A 1 83 ? -4.243 -9.481 3.034 1.00 96.75 83 ALA A C 1
ATOM 647 O O . ALA A 1 83 ? -4.900 -8.582 2.512 1.00 96.75 83 ALA A O 1
ATOM 648 N N . VAL A 1 84 ? -3.028 -9.826 2.607 1.00 96.25 84 VAL A N 1
ATOM 649 C CA . VAL A 1 84 ? -2.369 -9.229 1.438 1.00 96.25 84 VAL A CA 1
ATOM 650 C C . VAL A 1 84 ? -2.175 -10.318 0.395 1.00 96.25 84 VAL A C 1
ATOM 652 O O . VAL A 1 84 ? -1.659 -11.390 0.701 1.00 96.25 84 VAL A O 1
ATOM 655 N N . ASN A 1 85 ? -2.597 -10.050 -0.839 1.00 95.88 85 ASN A N 1
ATOM 656 C CA . ASN A 1 85 ? -2.421 -10.963 -1.962 1.00 95.88 85 ASN A CA 1
ATOM 657 C C . ASN A 1 85 ? -2.202 -10.178 -3.264 1.00 95.88 85 ASN A C 1
ATOM 659 O O . ASN A 1 85 ? -2.467 -8.977 -3.332 1.00 95.88 85 ASN A O 1
ATOM 663 N N . ALA A 1 86 ? -1.751 -10.868 -4.306 1.00 96.00 86 ALA A N 1
ATOM 664 C CA . ALA A 1 86 ? -1.678 -10.365 -5.665 1.00 96.00 86 ALA A CA 1
ATOM 665 C C . ALA A 1 86 ? -2.725 -11.0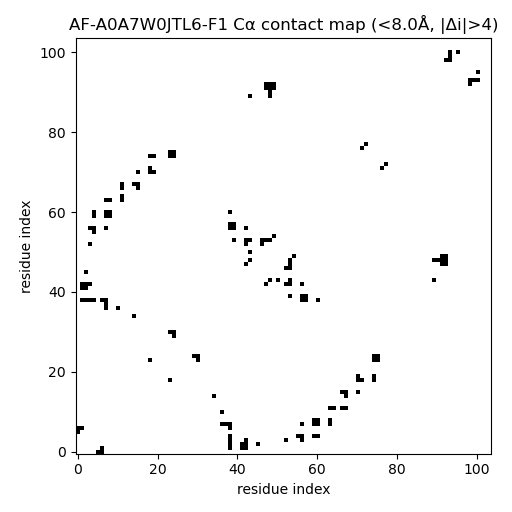65 -6.543 1.00 96.00 86 ALA A C 1
ATOM 667 O O . ALA A 1 86 ? -2.944 -12.268 -6.439 1.00 96.00 86 ALA A O 1
ATOM 668 N N . HIS A 1 87 ? -3.360 -10.313 -7.443 1.00 94.38 87 HIS A N 1
ATOM 669 C CA . HIS A 1 87 ? -4.280 -10.890 -8.428 1.00 94.38 87 HIS A CA 1
ATOM 670 C C . HIS A 1 87 ? -3.582 -11.754 -9.494 1.00 94.38 87 HIS A C 1
ATOM 672 O O . HIS A 1 87 ? -4.212 -12.644 -10.059 1.00 94.38 87 HIS A O 1
ATOM 678 N N . HIS A 1 88 ? -2.295 -11.506 -9.753 1.00 95.94 88 HIS A N 1
ATOM 679 C CA . HIS A 1 88 ? -1.417 -12.314 -10.600 1.00 95.94 88 HIS A CA 1
ATOM 680 C C . HIS A 1 88 ? 0.062 -11.990 -10.317 1.00 95.94 88 HIS A C 1
ATOM 682 O O . HIS A 1 88 ? 0.370 -11.026 -9.615 1.00 95.94 88 HIS A O 1
ATOM 688 N N . GLY A 1 89 ? 0.970 -12.794 -10.882 1.00 92.88 89 GLY A N 1
ATOM 689 C CA . GLY A 1 89 ? 2.410 -12.506 -10.934 1.00 92.88 89 GLY A CA 1
ATOM 690 C C . GLY A 1 89 ? 2.822 -11.731 -12.193 1.00 92.88 89 GLY A C 1
ATOM 691 O O . GLY A 1 89 ? 1.972 -11.289 -12.964 1.00 92.88 89 GLY A O 1
ATOM 692 N N . MET A 1 90 ? 4.131 -11.596 -12.416 1.00 90.56 90 MET A N 1
ATOM 693 C CA . MET A 1 90 ? 4.723 -11.041 -13.640 1.00 90.56 90 MET A CA 1
ATOM 694 C C . MET A 1 90 ? 5.938 -11.898 -14.028 1.00 90.56 90 MET A C 1
ATOM 696 O O . MET A 1 90 ? 6.797 -12.114 -13.169 1.00 90.56 90 MET A O 1
ATOM 700 N N . PRO A 1 91 ? 6.031 -12.416 -15.264 1.00 87.81 91 PRO A N 1
ATOM 701 C CA . PRO A 1 91 ? 7.219 -13.138 -15.709 1.00 87.81 91 PRO A CA 1
ATOM 702 C C . PRO A 1 91 ? 8.394 -12.173 -15.913 1.00 87.81 91 PRO A C 1
ATOM 704 O O . PRO A 1 91 ? 8.186 -11.044 -16.354 1.00 87.81 91 PRO A O 1
ATOM 707 N N . SER A 1 92 ? 9.618 -12.628 -15.618 1.00 84.62 92 SER A N 1
ATOM 708 C CA . SER A 1 92 ? 10.858 -11.919 -15.977 1.00 84.62 92 SER A CA 1
ATOM 709 C C . SER A 1 92 ? 10.928 -11.633 -17.473 1.00 84.62 92 SER A C 1
ATOM 711 O O . SER A 1 92 ? 10.338 -12.363 -18.264 1.00 84.62 92 SER A O 1
ATOM 713 N N . GLU A 1 93 ? 11.693 -10.613 -17.863 1.00 79.25 93 GLU A N 1
ATOM 714 C CA . GLU A 1 93 ? 11.912 -10.307 -19.280 1.00 79.25 93 GLU A CA 1
ATOM 715 C C . GLU A 1 93 ? 12.420 -11.545 -20.049 1.00 79.25 93 GLU A C 1
ATOM 717 O O . GLU A 1 93 ? 13.266 -12.291 -19.534 1.00 79.25 93 GLU A O 1
ATOM 722 N N . PRO A 1 94 ? 11.943 -11.791 -21.284 1.00 80.69 94 PRO A N 1
ATOM 723 C CA . PRO A 1 94 ? 12.422 -12.912 -22.081 1.00 80.69 94 PRO A CA 1
ATOM 724 C C . PRO A 1 94 ? 13.927 -12.803 -22.338 1.00 80.69 94 PRO A C 1
ATOM 726 O O . PRO A 1 94 ? 14.420 -11.766 -22.781 1.00 80.69 94 PRO A O 1
ATOM 729 N N . SER A 1 95 ? 14.656 -13.904 -22.145 1.00 77.31 95 SER A N 1
ATOM 730 C CA . SER A 1 95 ? 16.093 -13.983 -22.452 1.00 77.31 95 SER A CA 1
ATOM 731 C C . SER A 1 95 ? 16.397 -13.973 -23.956 1.00 77.31 95 SER A C 1
ATOM 733 O O . SER A 1 95 ? 17.547 -13.805 -24.362 1.00 77.31 95 SER A O 1
ATOM 735 N N . SER A 1 96 ? 15.373 -14.161 -24.791 1.00 77.69 96 SER A N 1
ATOM 736 C CA . SER A 1 96 ? 15.468 -14.144 -26.247 1.00 77.69 96 SER A CA 1
ATOM 737 C C . SER A 1 96 ? 15.861 -12.754 -26.771 1.00 77.69 9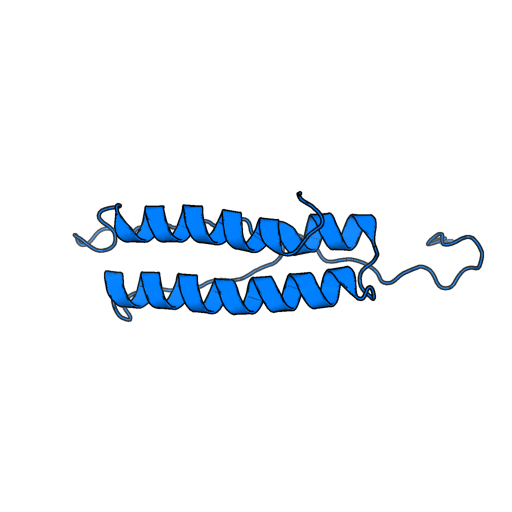6 SER A C 1
ATOM 739 O O . SER A 1 96 ? 15.305 -11.756 -26.300 1.00 77.69 96 SER A O 1
ATOM 741 N N . PRO A 1 97 ? 16.706 -12.657 -27.813 1.00 73.69 97 PRO A N 1
ATOM 742 C CA . PRO A 1 97 ? 17.099 -11.375 -28.405 1.00 73.69 97 PRO A CA 1
ATOM 743 C C . PRO A 1 97 ? 15.925 -10.513 -28.890 1.00 73.69 97 PRO A C 1
ATOM 745 O O . PRO A 1 97 ? 16.026 -9.290 -28.911 1.00 73.69 97 PRO A O 1
ATOM 748 N N . ASP A 1 98 ? 14.806 -11.136 -29.265 1.00 79.62 98 ASP A N 1
ATOM 749 C CA . ASP A 1 98 ? 13.598 -10.458 -29.734 1.00 79.62 98 ASP A CA 1
ATOM 750 C C . ASP A 1 98 ? 12.586 -10.153 -28.616 1.00 79.62 98 ASP A C 1
ATOM 752 O O . ASP A 1 98 ? 11.477 -9.708 -28.911 1.00 79.62 98 ASP A O 1
ATOM 756 N N . ARG A 1 99 ? 12.973 -10.359 -27.346 1.00 6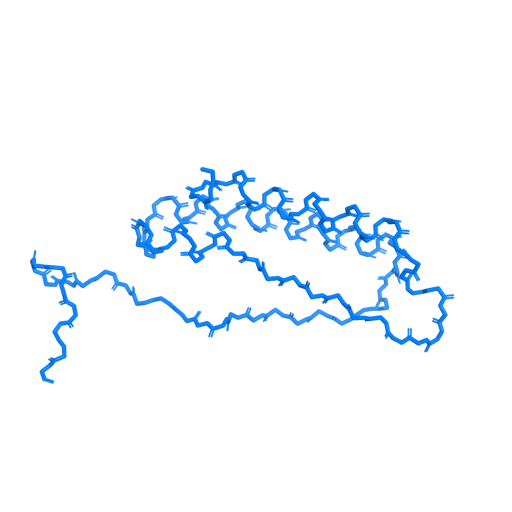7.19 99 ARG A N 1
ATOM 757 C CA . ARG A 1 99 ? 12.165 -10.097 -26.142 1.00 67.19 99 ARG A CA 1
ATOM 758 C C . ARG A 1 99 ? 10.757 -10.689 -26.224 1.00 67.19 99 ARG A C 1
ATOM 760 O O . ARG A 1 99 ? 9.774 -10.031 -25.884 1.00 67.19 99 ARG A O 1
ATOM 767 N N . ARG A 1 100 ? 10.639 -11.941 -26.672 1.00 66.62 100 ARG A N 1
ATOM 768 C CA 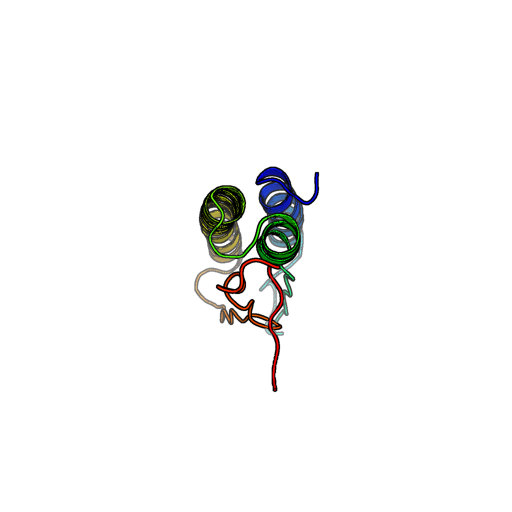. ARG A 1 100 ? 9.370 -12.673 -26.687 1.00 66.62 100 ARG A CA 1
ATOM 769 C C . ARG A 1 100 ? 9.508 -13.991 -25.946 1.00 66.62 100 ARG A C 1
ATOM 771 O O . ARG A 1 100 ? 10.412 -14.778 -26.204 1.00 66.62 100 ARG A O 1
ATOM 778 N N . HIS A 1 101 ? 8.568 -14.265 -25.045 1.00 64.00 101 HIS A N 1
ATOM 779 C CA . HIS A 1 101 ? 8.399 -15.611 -24.509 1.00 64.00 101 HIS A CA 1
ATOM 780 C C . HIS A 1 101 ? 7.822 -16.493 -25.619 1.00 64.00 101 HIS A C 1
ATOM 782 O O . HIS A 1 101 ? 6.608 -16.591 -25.780 1.00 64.00 101 HIS A O 1
ATOM 788 N N . PHE A 1 102 ? 8.691 -17.102 -26.421 1.00 57.56 102 PHE A N 1
ATOM 789 C CA . PHE A 1 102 ? 8.289 -18.217 -27.265 1.00 57.56 102 PHE A CA 1
ATOM 790 C C . PHE A 1 102 ? 8.084 -19.431 -26.359 1.00 57.56 102 PHE A C 1
ATOM 792 O O . PHE A 1 102 ? 9.046 -20.036 -25.887 1.00 57.56 102 PHE A O 1
ATOM 799 N N . ALA A 1 103 ? 6.825 -19.770 -26.093 1.00 56.28 103 ALA A N 1
ATOM 800 C CA . ALA A 1 103 ? 6.499 -21.164 -25.843 1.00 56.28 103 ALA A CA 1
ATOM 801 C C . ALA A 1 103 ? 6.664 -21.902 -27.186 1.00 56.28 103 ALA A C 1
ATOM 803 O O . ALA A 1 103 ? 6.195 -21.367 -28.198 1.00 56.28 103 ALA A O 1
ATOM 804 N N . PRO A 1 104 ? 7.367 -23.046 -27.244 1.00 55.31 104 PRO A N 1
ATOM 805 C CA . PRO A 1 104 ? 7.210 -23.947 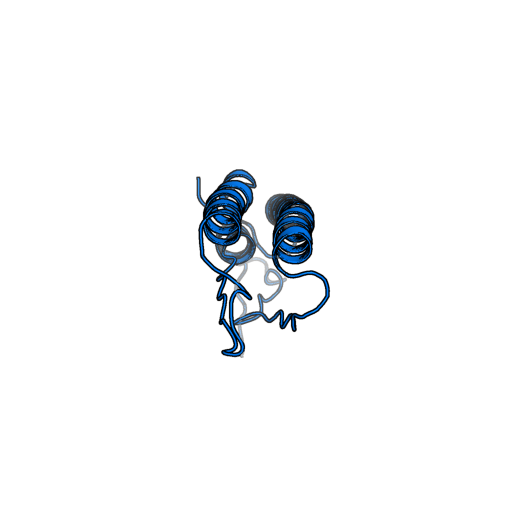-28.379 1.00 55.31 104 PRO A CA 1
ATOM 806 C C . PRO A 1 104 ? 5.744 -24.374 -28.541 1.00 55.31 104 PRO A C 1
ATOM 808 O O . PRO A 1 104 ? 5.028 -24.453 -27.514 1.00 55.31 104 PRO A O 1
#

Secondary structure (DSSP, 8-state):
-TTSTHHHHHHHHHHHHHHHHS-TTSSSSPP-------HHHHHHHHH-TT-HHHHHHHHHHHHHHHHHHHHHHHHHTT--------S---PPPPSSTT------

Radius of gyration: 17.39 Å; Cα contacts (8 Å, |Δi|>4): 87; chains: 1; bounding box: 37×34×48 Å

Solvent-accessible surface area (backbone atoms only — not comparable to full-atom values): 6573 Å² total; per-residue (Å²): 107,63,69,42,50,64,36,39,50,51,56,40,52,57,50,42,53,45,59,71,71,49,78,64,73,73,63,94,64,88,78,86,88,88,83,84,83,57,43,61,58,49,22,24,77,74,62,33,70,88,27,69,66,29,53,52,31,49,54,41,41,52,58,38,48,53,53,45,51,51,51,45,35,76,63,49,50,89,75,73,85,87,85,86,85,73,98,66,89,81,76,69,78,42,90,45,95,83,61,51,82,76,74,133

Sequence (104 aa):
MRYSALFPTFEADAMAAMIEREPLGKDNVADLILLNYKGADFVGH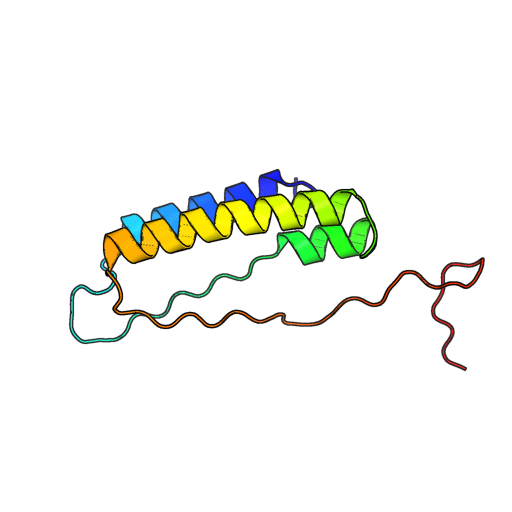KYGPDSNELRVTLGEMDRQLVRLLSALEAKVGNNYLLAVNAHHGMPSEPSSPDRRHFAP

Mean predicted aligned error: 4.79 Å

Nearest PDB structures (foldseek):
  5tj3-assembly1_A  TM=9.261E-01  e=3.195E-02  Elizabethkingia meningoseptica

Foldseek 3Di:
DLQALVLLVVLLVVLLVCLVPDCAQVDPDHDDDDGDRCSLVNNCVVANPPDPSSVNNVVSNVVSVVVNVVSNCVRNNPPDDDDDDDPDDGDGFDPDPVRDPDDD